Protein AF-A0A945Z0E0-F1 (afdb_monomer)

Structure (mmCIF, N/CA/C/O backbone):
data_AF-A0A945Z0E0-F1
#
_entry.id   AF-A0A945Z0E0-F1
#
loop_
_atom_site.group_PDB
_atom_site.id
_atom_site.type_symbol
_atom_site.label_atom_id
_atom_site.label_alt_id
_atom_site.label_comp_id
_atom_site.label_asym_id
_atom_site.label_entity_id
_atom_site.label_seq_id
_atom_site.pdbx_PDB_ins_code
_atom_site.Cartn_x
_atom_site.Cartn_y
_atom_site.Cartn_z
_atom_site.occupancy
_atom_site.B_iso_or_equiv
_atom_site.auth_seq_id
_atom_site.auth_comp_id
_atom_site.auth_asym_id
_atom_site.auth_atom_id
_atom_site.pdbx_PDB_model_num
ATOM 1 N N . MET A 1 1 ? 15.134 -16.487 -13.635 1.00 80.12 1 MET A N 1
ATOM 2 C CA . MET A 1 1 ? 14.168 -15.459 -13.199 1.00 80.12 1 MET A CA 1
ATOM 3 C C . MET A 1 1 ? 14.204 -15.274 -11.685 1.00 80.12 1 MET A C 1
ATOM 5 O O . MET A 1 1 ? 13.785 -16.174 -10.963 1.00 80.12 1 MET A O 1
ATOM 9 N N . PRO A 1 2 ? 14.764 -14.163 -11.186 1.00 90.31 2 PRO A N 1
ATOM 10 C CA . PRO A 1 2 ? 14.711 -13.804 -9.769 1.00 90.31 2 PRO A CA 1
ATOM 11 C C . PRO A 1 2 ? 13.297 -13.394 -9.330 1.00 90.31 2 PRO A C 1
ATOM 13 O O . PRO A 1 2 ? 12.610 -12.668 -10.049 1.00 90.31 2 PRO A O 1
ATOM 16 N N . ILE A 1 3 ? 12.899 -13.808 -8.125 1.00 92.94 3 ILE A N 1
ATOM 17 C CA . ILE A 1 3 ? 11.695 -13.331 -7.433 1.00 92.94 3 ILE A CA 1
ATOM 18 C C . ILE A 1 3 ? 12.133 -12.460 -6.257 1.00 92.94 3 ILE A C 1
ATOM 20 O O . ILE A 1 3 ? 12.997 -12.858 -5.477 1.00 92.94 3 ILE A O 1
ATOM 24 N N . ILE A 1 4 ? 11.518 -11.289 -6.113 1.00 93.06 4 ILE A N 1
ATOM 25 C CA . ILE A 1 4 ? 11.710 -10.391 -4.975 1.00 93.06 4 ILE A CA 1
ATOM 26 C C . ILE A 1 4 ? 10.407 -10.338 -4.194 1.00 93.06 4 ILE A C 1
ATOM 28 O O . ILE A 1 4 ? 9.349 -10.056 -4.757 1.00 93.06 4 ILE A O 1
ATOM 32 N N . ALA A 1 5 ? 10.495 -10.601 -2.894 1.00 94.06 5 ALA A N 1
ATOM 33 C CA . ALA A 1 5 ? 9.368 -10.522 -1.985 1.00 94.06 5 ALA A CA 1
ATOM 34 C C . ALA A 1 5 ? 9.687 -9.573 -0.827 1.00 94.06 5 ALA A C 1
ATOM 36 O O . ALA A 1 5 ? 10.750 -9.670 -0.216 1.00 94.06 5 ALA A O 1
ATOM 37 N N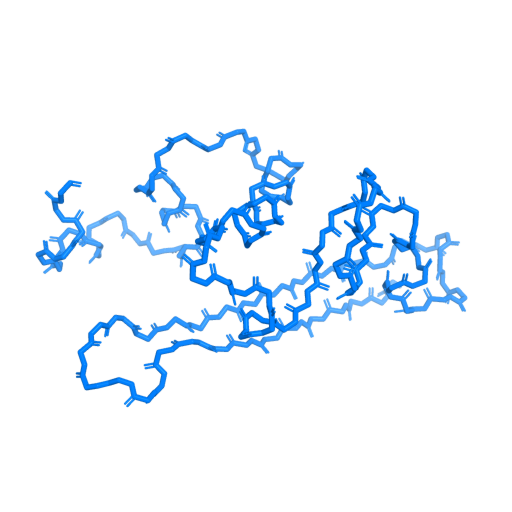 . GLY A 1 6 ? 8.761 -8.665 -0.538 1.00 92.75 6 GLY A N 1
ATOM 38 C CA . GLY A 1 6 ? 8.774 -7.811 0.646 1.00 92.75 6 GLY A CA 1
ATOM 39 C C . GLY A 1 6 ? 7.589 -8.147 1.539 1.00 92.75 6 GLY A C 1
ATOM 40 O O . GLY A 1 6 ? 6.508 -8.445 1.030 1.00 92.75 6 GLY A O 1
ATOM 41 N N . ILE A 1 7 ? 7.798 -8.111 2.851 1.00 94.75 7 ILE A N 1
ATOM 42 C CA . ILE A 1 7 ? 6.767 -8.307 3.873 1.00 94.75 7 ILE A CA 1
ATOM 43 C C . ILE A 1 7 ? 6.894 -7.145 4.849 1.00 94.75 7 ILE A C 1
ATOM 45 O O . ILE A 1 7 ? 8.014 -6.751 5.172 1.00 94.75 7 ILE A O 1
ATOM 49 N N . ASP A 1 8 ? 5.764 -6.598 5.274 1.00 94.19 8 ASP A N 1
ATOM 50 C CA . ASP A 1 8 ? 5.718 -5.519 6.258 1.00 94.19 8 ASP A CA 1
ATOM 51 C C . ASP A 1 8 ? 4.384 -5.551 7.012 1.00 94.19 8 ASP A C 1
ATOM 53 O O . ASP A 1 8 ? 3.403 -6.154 6.547 1.00 94.19 8 ASP A O 1
ATOM 57 N N . GLU A 1 9 ? 4.342 -4.884 8.160 1.00 94.06 9 GLU A N 1
ATOM 58 C CA . GLU A 1 9 ? 3.181 -4.832 9.032 1.00 94.06 9 GLU A CA 1
ATOM 59 C C . GLU A 1 9 ? 2.804 -3.417 9.488 1.00 94.06 9 GLU A C 1
ATOM 61 O O . GLU A 1 9 ? 3.611 -2.493 9.581 1.00 94.06 9 GLU A O 1
ATOM 66 N N . ALA A 1 10 ? 1.531 -3.252 9.834 1.00 91.81 10 ALA A N 1
ATOM 67 C CA . ALA A 1 10 ? 1.007 -2.049 10.459 1.00 91.81 10 ALA A CA 1
ATOM 68 C C . ALA A 1 10 ? 0.012 -2.409 11.567 1.00 91.81 10 ALA A C 1
ATOM 70 O O . ALA A 1 10 ? -0.687 -3.417 11.501 1.00 91.81 10 ALA A O 1
ATOM 71 N N . GLY A 1 11 ? -0.064 -1.562 12.596 1.00 91.38 11 GLY A N 1
ATOM 72 C CA . GLY A 1 11 ? -1.000 -1.760 13.708 1.00 91.38 11 GLY A CA 1
ATOM 73 C C . GLY A 1 11 ? -0.468 -2.613 14.865 1.00 91.38 11 GLY A C 1
ATOM 74 O O . GLY A 1 11 ? -1.258 -3.057 15.684 1.00 91.38 11 GLY A O 1
ATOM 75 N N . TYR A 1 12 ? 0.851 -2.817 14.980 1.00 90.69 12 TYR A N 1
ATOM 76 C CA . TYR A 1 12 ? 1.434 -3.587 16.094 1.00 90.69 12 TYR A CA 1
ATOM 77 C C . TYR A 1 12 ? 1.392 -2.857 17.454 1.00 90.69 12 TYR A C 1
ATOM 79 O O . TYR A 1 12 ? 1.357 -3.483 18.506 1.00 90.69 12 TYR A O 1
ATOM 87 N N . GLY A 1 13 ? 1.436 -1.521 17.445 1.00 92.62 13 GLY A N 1
ATOM 88 C CA . GLY A 1 13 ? 1.492 -0.699 18.663 1.00 92.62 13 GLY A CA 1
ATOM 89 C C . GLY A 1 13 ? 0.140 -0.331 19.298 1.00 92.62 13 GLY A C 1
ATOM 90 O O . GLY A 1 13 ? 0.044 -0.341 20.524 1.00 92.62 13 GLY A O 1
ATOM 91 N N . PRO A 1 14 ? -0.889 0.058 18.520 1.00 90.75 14 PRO A N 1
ATOM 92 C CA . PRO A 1 14 ? -2.186 0.449 19.072 1.00 90.75 14 PRO A CA 1
ATOM 93 C C . PRO A 1 14 ? -2.896 -0.682 19.831 1.00 90.75 14 PRO A C 1
ATOM 95 O O . PRO A 1 14 ? -2.850 -1.837 19.426 1.00 90.75 14 PRO A O 1
ATOM 98 N N . THR A 1 15 ? -3.628 -0.340 20.896 1.00 90.75 15 THR A N 1
ATOM 99 C CA . THR A 1 15 ? -4.483 -1.296 21.635 1.00 90.75 15 THR A CA 1
ATOM 100 C C . THR A 1 15 ? -5.750 -1.680 20.863 1.00 90.75 15 THR A C 1
ATOM 102 O O . THR A 1 15 ? -6.335 -2.729 21.114 1.00 90.75 15 THR A O 1
ATOM 105 N N . LEU A 1 16 ? -6.205 -0.811 19.957 1.00 86.81 16 LEU A N 1
ATOM 106 C CA . LEU A 1 16 ? -7.435 -0.970 19.184 1.00 86.81 16 LEU A CA 1
ATOM 107 C C . LEU A 1 16 ? -7.149 -0.792 17.693 1.00 86.81 16 LEU A C 1
ATOM 109 O O . LEU A 1 16 ? -6.319 0.033 17.310 1.00 86.81 16 LEU A O 1
ATOM 113 N N . GLY A 1 17 ? -7.907 -1.514 16.871 1.00 84.50 17 GLY A N 1
ATOM 114 C CA . GLY A 1 17 ? -7.792 -1.506 15.415 1.00 84.50 17 GLY A CA 1
ATOM 115 C C . GLY A 1 17 ? -7.213 -2.810 14.863 1.00 84.50 17 GLY A C 1
ATOM 116 O O . GLY A 1 17 ? -6.804 -3.686 15.629 1.00 84.50 17 GLY A O 1
ATOM 117 N N . PRO A 1 18 ? -7.220 -2.976 13.532 1.00 85.75 18 PRO A N 1
ATOM 118 C CA . PRO A 1 18 ? -6.688 -4.173 12.906 1.00 85.75 18 PRO A CA 1
ATOM 119 C C . PRO A 1 18 ? -5.157 -4.177 12.924 1.00 85.75 18 PRO A C 1
ATOM 121 O O . PRO A 1 18 ? -4.507 -3.155 12.697 1.00 85.75 18 PRO A O 1
ATOM 124 N N . PHE A 1 19 ? -4.594 -5.367 13.108 1.00 89.44 19 PHE A N 1
ATOM 125 C CA . PHE A 1 19 ? -3.227 -5.662 12.703 1.00 89.44 19 PHE A CA 1
ATOM 126 C C . PHE A 1 19 ? -3.238 -6.081 11.231 1.00 89.44 19 PHE A C 1
ATOM 128 O O . PHE A 1 19 ? -3.984 -6.984 10.848 1.00 89.44 19 PHE A O 1
ATOM 135 N N . VAL A 1 20 ? -2.425 -5.424 10.407 1.00 89.69 20 VAL A N 1
ATOM 136 C CA . VAL A 1 20 ? -2.318 -5.708 8.974 1.00 89.69 20 VAL A CA 1
ATOM 137 C C . VAL A 1 20 ? -0.918 -6.220 8.687 1.00 89.69 20 VAL A C 1
ATOM 139 O O . VAL A 1 20 ? 0.054 -5.509 8.913 1.00 89.69 20 VAL A O 1
ATOM 142 N N . LEU A 1 21 ? -0.833 -7.433 8.147 1.00 91.56 21 LEU A N 1
ATOM 143 C CA . LEU A 1 21 ? 0.383 -8.001 7.578 1.00 91.56 21 LEU A CA 1
ATOM 144 C C . LEU A 1 21 ? 0.209 -8.067 6.062 1.00 91.56 21 LEU A C 1
ATOM 146 O O . LEU A 1 21 ? -0.795 -8.592 5.581 1.00 91.56 21 LEU A O 1
ATOM 150 N N . SER A 1 22 ? 1.176 -7.551 5.309 1.00 91.06 22 SER A N 1
ATOM 151 C CA . SER A 1 22 ? 1.118 -7.528 3.848 1.00 91.06 22 SER A CA 1
ATOM 152 C C . SER A 1 22 ? 2.369 -8.131 3.230 1.00 91.06 22 SER A C 1
ATOM 154 O O . SER A 1 22 ? 3.441 -8.139 3.834 1.00 91.06 22 SER A O 1
ATOM 156 N N . LYS A 1 23 ? 2.230 -8.625 1.997 1.00 92.38 23 LYS A N 1
ATOM 157 C CA . LYS A 1 23 ? 3.355 -9.048 1.165 1.00 92.38 23 LYS A CA 1
ATOM 158 C C . LYS A 1 23 ? 3.221 -8.502 -0.249 1.00 92.38 23 LYS A C 1
ATOM 160 O O . LYS A 1 23 ? 2.132 -8.479 -0.817 1.00 92.38 23 LYS A O 1
ATOM 165 N N . VAL A 1 24 ? 4.353 -8.159 -0.847 1.00 91.06 24 VAL A N 1
ATOM 166 C CA . VAL A 1 24 ? 4.469 -7.826 -2.269 1.00 91.06 24 VAL A CA 1
ATOM 167 C C . VAL A 1 24 ? 5.456 -8.797 -2.889 1.00 91.06 24 VAL A C 1
ATOM 169 O O . VAL A 1 24 ? 6.550 -8.969 -2.364 1.00 91.06 24 VAL A O 1
ATOM 172 N N . VAL A 1 25 ? 5.070 -9.434 -3.993 1.00 92.19 25 VAL A N 1
ATOM 173 C CA . VAL A 1 25 ? 5.914 -10.385 -4.724 1.00 92.19 25 VAL A CA 1
ATOM 174 C C . VAL A 1 25 ? 6.027 -9.919 -6.167 1.00 92.19 25 VAL A C 1
ATOM 176 O O . VAL A 1 25 ? 5.016 -9.672 -6.821 1.00 92.19 25 VAL A O 1
ATOM 179 N N . MET A 1 26 ? 7.257 -9.783 -6.649 1.00 90.69 26 MET A N 1
ATOM 180 C CA . MET A 1 26 ? 7.571 -9.322 -7.994 1.00 90.69 26 MET A CA 1
ATOM 181 C C . MET A 1 26 ? 8.552 -10.278 -8.654 1.00 90.69 26 MET A C 1
ATOM 183 O O . MET A 1 26 ? 9.565 -10.659 -8.070 1.00 90.69 26 MET A O 1
ATOM 187 N N . GLU A 1 27 ? 8.258 -10.630 -9.895 1.00 92.69 27 GLU A N 1
ATOM 188 C CA . GLU A 1 27 ? 9.180 -11.344 -10.765 1.00 92.69 27 GLU A CA 1
ATOM 189 C C . GLU A 1 27 ? 9.996 -10.338 -11.573 1.00 92.69 27 GLU A C 1
ATOM 191 O O . GLU A 1 27 ? 9.445 -9.372 -12.103 1.00 92.69 27 GLU A O 1
ATOM 196 N N . ILE A 1 28 ? 11.309 -10.558 -11.665 1.00 92.81 28 ILE A N 1
ATOM 197 C CA . ILE A 1 28 ? 12.191 -9.760 -12.517 1.00 92.81 28 ILE A CA 1
ATOM 198 C C . ILE A 1 28 ? 12.291 -10.443 -13.886 1.00 92.81 28 ILE A C 1
ATOM 200 O O . ILE A 1 28 ? 12.856 -11.540 -13.969 1.00 92.81 28 ILE A O 1
ATOM 204 N N . PRO A 1 29 ? 11.777 -9.813 -14.965 1.00 91.75 29 PRO A N 1
ATOM 205 C CA . PRO A 1 29 ? 11.867 -10.367 -16.311 1.00 91.75 29 PRO A CA 1
ATOM 206 C C . PRO A 1 29 ? 13.315 -10.638 -16.719 1.00 91.75 29 PRO A C 1
ATOM 208 O O . PRO A 1 29 ? 14.197 -9.827 -16.434 1.00 91.75 29 PRO A O 1
ATOM 211 N N . ASP A 1 30 ? 13.556 -11.703 -17.488 1.00 91.50 30 ASP A N 1
ATOM 212 C CA . ASP A 1 30 ? 14.915 -12.108 -17.883 1.00 91.50 30 ASP A CA 1
ATOM 213 C C . ASP A 1 30 ? 15.695 -11.019 -18.637 1.00 91.50 30 ASP A C 1
ATOM 215 O O . ASP A 1 30 ? 16.918 -10.953 -18.540 1.00 91.50 30 ASP A O 1
ATOM 219 N N . LYS A 1 31 ? 15.020 -10.088 -19.329 1.00 92.50 31 LYS A N 1
ATOM 220 C CA . LYS A 1 31 ? 15.680 -8.918 -19.947 1.00 92.50 31 LYS A CA 1
ATOM 221 C C . LYS A 1 31 ? 16.430 -8.023 -18.944 1.00 92.50 31 LYS A C 1
ATOM 223 O O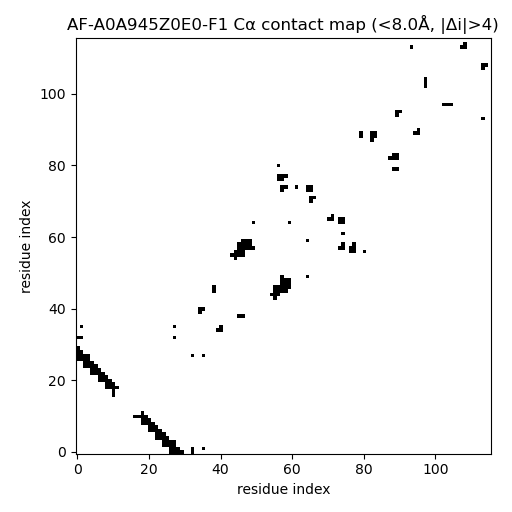 . LYS A 1 31 ? 17.323 -7.285 -19.347 1.00 92.50 31 LYS A O 1
ATOM 228 N N . TYR A 1 32 ? 16.097 -8.109 -17.658 1.00 91.56 32 TYR A N 1
ATOM 229 C CA . TYR A 1 32 ? 16.724 -7.374 -16.560 1.00 91.56 32 TYR A CA 1
ATOM 230 C C . TYR A 1 32 ? 17.585 -8.274 -15.659 1.00 91.56 32 TYR A C 1
ATOM 23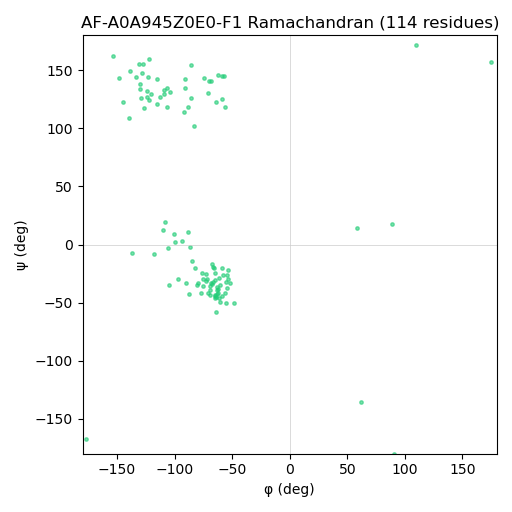2 O O . TYR A 1 32 ? 17.910 -7.886 -14.546 1.00 91.56 32 TYR A O 1
ATOM 240 N N . HIS A 1 33 ? 18.002 -9.461 -16.117 1.00 85.06 33 HIS A N 1
ATOM 241 C CA . HIS A 1 33 ? 18.809 -10.406 -15.323 1.00 85.06 33 HIS A CA 1
ATOM 242 C C . HIS A 1 33 ? 20.100 -9.816 -14.718 1.00 85.06 33 HIS A C 1
ATOM 244 O O . HIS A 1 33 ? 20.635 -10.375 -13.766 1.00 85.06 33 HIS A O 1
ATOM 250 N N . HIS A 1 34 ? 20.611 -8.717 -15.278 1.00 88.06 34 HIS A N 1
ATOM 251 C CA . HIS A 1 34 ? 21.817 -8.023 -14.828 1.00 88.06 34 HIS A CA 1
ATOM 252 C C . HIS A 1 34 ? 21.571 -7.022 -13.685 1.00 88.06 34 HIS A C 1
ATOM 254 O O . HIS A 1 34 ? 22.537 -6.570 -13.075 1.00 88.06 34 HIS A O 1
ATOM 260 N N . ASP A 1 35 ? 20.317 -6.660 -13.397 1.00 89.62 35 ASP A N 1
ATOM 261 C CA . ASP A 1 35 ? 19.959 -5.720 -12.334 1.00 89.62 35 ASP A CA 1
ATOM 262 C C . ASP A 1 35 ? 18.701 -6.198 -11.599 1.00 89.62 35 ASP A C 1
ATOM 264 O O . ASP A 1 35 ? 17.587 -6.162 -12.118 1.00 89.62 35 ASP A O 1
ATOM 268 N N . THR A 1 36 ? 18.880 -6.651 -10.361 1.00 86.50 36 THR A N 1
ATOM 269 C CA . THR A 1 36 ? 17.780 -7.074 -9.487 1.00 86.50 36 THR A CA 1
ATOM 270 C C . THR A 1 36 ? 17.285 -5.944 -8.583 1.00 86.50 36 THR A C 1
ATOM 272 O O . THR A 1 36 ? 16.424 -6.167 -7.735 1.00 86.50 36 THR A O 1
ATOM 275 N N . ASN A 1 37 ? 17.821 -4.726 -8.704 1.00 91.00 37 ASN A N 1
ATOM 276 C CA . ASN A 1 37 ? 17.384 -3.596 -7.899 1.00 91.00 37 ASN A CA 1
ATOM 277 C C . ASN A 1 37 ? 16.136 -2.942 -8.510 1.00 91.00 37 ASN A C 1
ATOM 279 O O . ASN A 1 37 ? 16.211 -2.129 -9.433 1.00 91.00 37 ASN A O 1
ATOM 283 N N . ILE A 1 38 ? 14.974 -3.241 -7.927 1.00 90.12 38 ILE A N 1
ATOM 284 C CA . ILE A 1 38 ? 13.673 -2.705 -8.356 1.00 90.12 38 ILE A CA 1
ATOM 285 C C . ILE A 1 38 ? 13.617 -1.176 -8.401 1.00 90.12 38 ILE A C 1
ATOM 287 O O . ILE A 1 38 ? 12.953 -0.620 -9.272 1.00 90.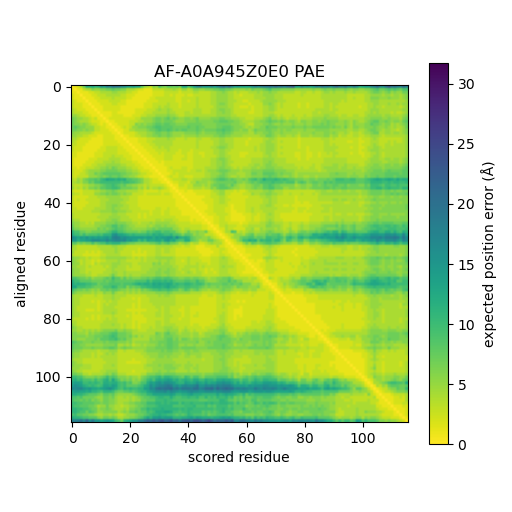12 38 ILE A O 1
ATOM 291 N N . TRP A 1 39 ? 14.336 -0.481 -7.518 1.00 91.31 39 TRP A N 1
ATOM 292 C CA . TRP A 1 39 ? 14.357 0.981 -7.506 1.00 91.31 39 TRP A CA 1
ATOM 293 C C . TRP A 1 39 ? 15.039 1.542 -8.742 1.00 91.31 39 TRP A C 1
ATOM 295 O O . TRP A 1 39 ? 14.648 2.593 -9.245 1.00 91.31 39 TRP A O 1
ATOM 305 N N . HIS A 1 40 ? 16.052 0.836 -9.236 1.00 92.31 40 HIS A N 1
ATOM 306 C CA . HIS A 1 40 ? 16.779 1.240 -10.421 1.00 92.31 40 HIS A CA 1
ATOM 307 C C . HIS A 1 40 ? 15.978 0.928 -11.688 1.00 92.31 40 HIS A C 1
ATOM 309 O O . HIS A 1 40 ? 15.855 1.792 -12.557 1.00 92.31 40 HIS A O 1
ATOM 315 N N . LEU A 1 41 ? 15.340 -0.247 -11.737 1.00 92.25 41 LEU A N 1
ATOM 316 C CA . LEU A 1 41 ? 14.452 -0.651 -12.831 1.00 92.25 41 LEU A CA 1
ATOM 317 C C . LEU A 1 41 ? 13.215 0.248 -12.965 1.00 92.25 41 LEU A C 1
ATOM 319 O O . LEU A 1 41 ? 12.773 0.523 -14.077 1.00 92.25 41 LEU A O 1
ATOM 323 N N . LEU A 1 42 ? 12.660 0.718 -11.844 1.00 91.69 42 LEU A N 1
ATOM 324 C CA . LEU A 1 42 ? 11.443 1.533 -11.811 1.00 91.69 42 LEU A CA 1
ATOM 325 C C . LEU A 1 42 ? 11.716 3.035 -11.649 1.00 91.6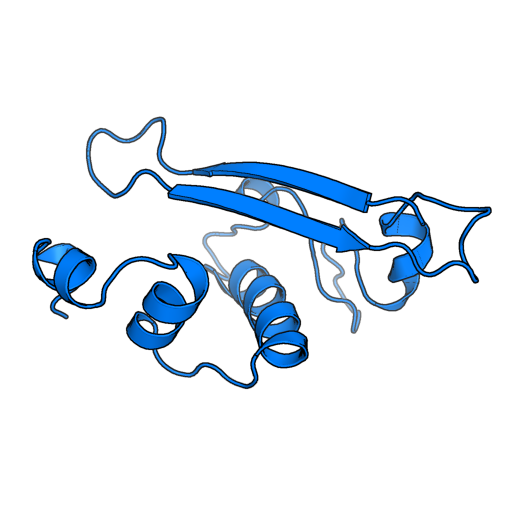9 42 LEU A C 1
ATOM 327 O O . LEU A 1 42 ? 10.771 3.797 -11.461 1.00 91.69 42 LEU A O 1
ATOM 331 N N . LYS A 1 43 ? 12.972 3.493 -11.731 1.00 92.94 43 LYS A N 1
ATOM 332 C CA . LYS A 1 43 ? 13.372 4.876 -11.392 1.00 92.94 43 LYS A CA 1
ATOM 333 C C . LYS A 1 43 ? 12.585 5.978 -12.116 1.00 92.94 43 LYS A C 1
ATOM 335 O O . LYS A 1 43 ? 12.411 7.068 -11.563 1.00 92.94 43 LYS A O 1
ATOM 340 N N . ASP A 1 44 ? 12.115 5.692 -13.331 1.00 93.00 44 ASP A N 1
ATOM 341 C CA . ASP A 1 44 ? 11.354 6.624 -14.169 1.00 93.00 44 ASP A CA 1
ATOM 342 C C . ASP A 1 44 ? 9.864 6.673 -13.790 1.00 93.00 44 ASP A C 1
ATOM 344 O O . ASP A 1 44 ? 9.191 7.659 -14.080 1.00 93.00 44 ASP A O 1
ATOM 348 N N . ALA A 1 45 ? 9.357 5.645 -13.101 1.00 92.94 45 ALA A N 1
ATOM 349 C CA . ALA A 1 45 ? 7.962 5.519 -12.681 1.00 92.94 45 ALA A CA 1
ATOM 350 C C . ALA A 1 45 ? 7.755 5.789 -11.182 1.00 92.94 45 ALA A C 1
ATOM 352 O O . ALA A 1 45 ? 6.730 6.355 -10.801 1.00 92.94 45 ALA A O 1
ATOM 353 N N . VAL A 1 46 ? 8.716 5.415 -10.330 1.00 94.25 46 VAL A N 1
ATOM 354 C CA . VAL A 1 46 ? 8.596 5.511 -8.867 1.00 94.25 46 VAL A CA 1
ATOM 355 C C . VAL A 1 46 ? 9.691 6.370 -8.244 1.00 94.25 46 VAL A C 1
ATOM 357 O O . VAL A 1 46 ? 10.754 6.607 -8.824 1.00 94.25 46 VAL A O 1
ATOM 360 N N . SER A 1 47 ? 9.442 6.854 -7.030 1.00 93.75 47 SER A N 1
ATOM 361 C CA . SER A 1 47 ? 10.445 7.546 -6.227 1.00 93.75 47 SER A CA 1
ATOM 362 C C . SER A 1 47 ? 10.243 7.320 -4.738 1.00 93.75 47 SER A C 1
ATOM 364 O O . SER A 1 47 ? 9.120 7.334 -4.252 1.00 93.75 47 SER A O 1
ATOM 366 N N . GLU A 1 48 ? 11.345 7.211 -4.003 1.00 89.69 48 GLU A N 1
ATOM 367 C CA . GLU A 1 48 ? 11.326 7.138 -2.539 1.00 89.69 48 GLU A CA 1
ATOM 368 C C . GLU A 1 48 ? 11.080 8.504 -1.876 1.00 89.69 48 GLU A C 1
ATOM 370 O O . GLU A 1 48 ? 10.614 8.601 -0.742 1.00 89.69 48 GLU A O 1
ATOM 375 N N . LYS A 1 49 ? 11.404 9.594 -2.581 1.00 88.25 49 LYS A N 1
ATOM 376 C CA . LYS A 1 49 ? 11.361 10.950 -2.029 1.00 88.25 49 LYS A CA 1
ATOM 377 C C . LYS A 1 49 ? 10.176 11.716 -2.584 1.00 88.25 49 LYS A C 1
ATOM 379 O O . LYS A 1 49 ? 9.965 11.758 -3.795 1.00 88.25 49 LYS A O 1
ATOM 384 N N . ILE A 1 50 ? 9.470 12.409 -1.695 1.00 86.31 50 ILE A N 1
ATOM 385 C CA . ILE A 1 50 ? 8.400 13.333 -2.070 1.00 86.31 50 ILE A CA 1
ATOM 386 C C . ILE A 1 50 ? 8.970 14.409 -2.994 1.00 86.31 50 ILE A C 1
ATOM 388 O O . ILE A 1 50 ? 9.937 15.100 -2.663 1.00 86.31 50 ILE A O 1
ATOM 392 N N . GLN A 1 51 ? 8.351 14.560 -4.159 1.00 84.88 51 GLN A N 1
ATOM 393 C CA . GLN A 1 51 ? 8.754 15.530 -5.167 1.00 84.88 51 GLN A CA 1
ATOM 394 C C . GLN A 1 51 ? 7.787 16.711 -5.159 1.00 84.88 51 GLN A C 1
ATOM 396 O O . GLN A 1 51 ? 6.577 16.532 -5.223 1.00 84.88 51 GLN A O 1
ATOM 401 N N . LYS A 1 52 ? 8.318 17.941 -5.122 1.00 76.06 52 LYS A N 1
ATOM 402 C CA . LYS A 1 52 ? 7.491 19.161 -5.225 1.00 76.06 52 LYS A CA 1
ATOM 403 C C . LYS A 1 52 ? 6.802 19.286 -6.588 1.00 76.06 52 LYS A C 1
ATOM 405 O O . LYS A 1 52 ? 5.746 19.900 -6.689 1.00 76.06 52 LYS A O 1
ATOM 410 N N . ARG A 1 53 ? 7.444 18.759 -7.632 1.00 75.81 53 ARG A N 1
ATOM 411 C CA . ARG A 1 53 ? 6.951 18.672 -9.009 1.00 75.81 53 ARG A CA 1
ATOM 412 C C . ARG A 1 53 ? 7.477 17.364 -9.591 1.00 75.81 53 ARG A C 1
ATOM 414 O O . ARG A 1 53 ? 8.685 17.146 -9.570 1.00 75.81 53 ARG A O 1
ATOM 421 N N . GLY A 1 54 ? 6.583 16.503 -10.055 1.00 80.25 54 GLY A N 1
ATOM 422 C CA . GLY A 1 54 ? 6.922 15.203 -10.624 1.00 80.25 54 GLY A CA 1
ATOM 423 C C . GLY A 1 54 ? 5.664 14.403 -10.947 1.00 80.25 54 GLY A C 1
ATOM 424 O O . GLY A 1 54 ? 4.605 14.663 -10.387 1.00 80.25 54 GLY A O 1
ATOM 425 N N . ASN A 1 55 ? 5.798 13.451 -11.863 1.00 86.56 55 ASN A N 1
ATOM 426 C CA . ASN A 1 55 ? 4.751 12.524 -12.307 1.00 86.56 55 ASN A CA 1
ATOM 427 C C . ASN A 1 55 ? 5.012 11.081 -11.837 1.00 86.56 55 ASN A C 1
ATOM 429 O O . ASN A 1 55 ? 4.389 10.151 -12.340 1.00 86.56 55 ASN A O 1
ATOM 433 N N . ARG A 1 56 ? 5.961 10.894 -10.914 1.00 93.69 56 ARG A N 1
ATOM 434 C CA . ARG A 1 56 ? 6.338 9.583 -10.383 1.00 93.69 56 ARG A CA 1
ATOM 435 C C . ARG A 1 56 ? 5.531 9.249 -9.142 1.00 93.69 56 ARG A C 1
ATOM 437 O O . ARG A 1 56 ? 5.315 10.115 -8.295 1.00 93.69 56 ARG A O 1
ATOM 444 N N . ILE A 1 57 ? 5.173 7.980 -9.017 1.00 93.38 57 ILE A N 1
ATOM 445 C CA . ILE A 1 57 ? 4.478 7.431 -7.856 1.00 93.38 57 ILE A CA 1
ATOM 446 C C . ILE A 1 57 ? 5.452 7.393 -6.676 1.00 93.38 57 ILE A C 1
ATOM 448 O O . ILE A 1 57 ? 6.582 6.917 -6.805 1.00 93.38 57 ILE A O 1
ATOM 452 N N . ILE A 1 58 ? 5.034 7.906 -5.521 1.00 94.06 58 ILE A N 1
ATOM 453 C CA . ILE A 1 58 ? 5.889 7.925 -4.334 1.00 94.06 58 ILE A CA 1
ATOM 454 C C . ILE A 1 58 ? 5.711 6.619 -3.556 1.00 94.06 58 ILE A C 1
ATOM 456 O O . ILE A 1 58 ? 4.619 6.331 -3.083 1.00 94.06 58 ILE A O 1
ATOM 460 N N . VAL A 1 59 ? 6.783 5.840 -3.409 1.00 93.56 59 VAL A N 1
ATOM 461 C CA . VAL A 1 59 ? 6.793 4.566 -2.672 1.00 93.56 59 VAL A CA 1
ATOM 462 C C . VAL A 1 59 ? 7.910 4.622 -1.643 1.00 93.56 59 VAL A C 1
ATOM 464 O O . VAL A 1 59 ? 9.073 4.745 -2.007 1.00 93.56 59 VAL A O 1
ATOM 467 N N . GLY A 1 60 ? 7.574 4.544 -0.361 1.00 91.06 60 GLY A N 1
ATOM 468 C CA . GLY A 1 60 ? 8.542 4.679 0.723 1.00 91.06 60 GLY A CA 1
ATOM 469 C C . GLY A 1 60 ? 7.904 4.469 2.090 1.00 91.06 60 GLY A C 1
ATOM 470 O O . GLY A 1 60 ? 6.769 4.009 2.192 1.00 91.06 60 GLY A O 1
ATOM 471 N N . ASP A 1 61 ? 8.643 4.826 3.138 1.00 90.31 61 ASP A N 1
ATOM 472 C CA . ASP A 1 61 ? 8.216 4.682 4.533 1.00 90.31 61 ASP A CA 1
ATOM 473 C C . ASP A 1 61 ? 6.882 5.402 4.796 1.00 90.31 61 ASP A C 1
ATOM 475 O O . ASP A 1 61 ? 6.778 6.629 4.680 1.00 90.31 61 ASP A O 1
ATOM 479 N N . SER A 1 62 ? 5.860 4.636 5.182 1.00 88.06 62 SER A N 1
ATOM 480 C CA . SER A 1 62 ? 4.498 5.136 5.375 1.00 88.06 62 SER A CA 1
ATOM 481 C C . SER A 1 62 ? 4.396 6.212 6.460 1.00 88.06 62 SER A C 1
ATOM 483 O O . SER A 1 62 ? 3.566 7.111 6.339 1.00 88.06 62 SER A O 1
ATOM 485 N N . LYS A 1 63 ? 5.276 6.203 7.470 1.00 87.12 63 LYS A N 1
ATOM 486 C CA . LYS A 1 6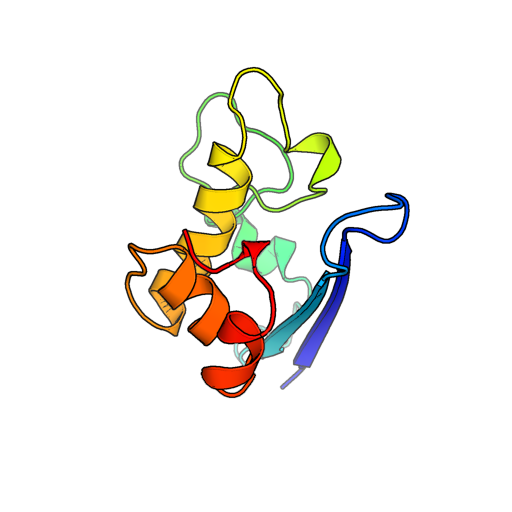3 ? 5.323 7.219 8.536 1.00 87.12 63 LYS A CA 1
ATOM 487 C C . LYS A 1 63 ? 5.924 8.530 8.041 1.00 87.12 63 LYS A C 1
ATOM 489 O O . LYS A 1 63 ? 5.568 9.589 8.548 1.00 87.12 63 LYS A O 1
ATOM 494 N N . LYS A 1 64 ? 6.829 8.472 7.058 1.00 88.56 64 LYS A N 1
ATOM 495 C CA . LYS A 1 64 ? 7.389 9.666 6.399 1.00 88.56 64 LYS A CA 1
ATOM 496 C C . LYS A 1 64 ? 6.448 10.231 5.338 1.00 88.56 64 LYS A C 1
ATOM 498 O O . LYS A 1 64 ? 6.428 11.443 5.123 1.00 88.56 64 LYS A O 1
ATOM 503 N N . LEU A 1 65 ? 5.715 9.357 4.649 1.00 88.94 65 LEU A N 1
ATOM 504 C CA . LEU A 1 65 ? 4.773 9.746 3.603 1.00 88.94 65 LEU A CA 1
ATOM 505 C C . LEU A 1 65 ? 3.443 10.241 4.169 1.00 88.94 65 LEU A C 1
ATOM 507 O O . LEU A 1 65 ? 2.851 11.151 3.593 1.00 88.94 65 LEU A O 1
ATOM 511 N N . TYR A 1 66 ? 2.987 9.701 5.299 1.00 88.12 66 TYR A N 1
ATOM 512 C CA . TYR A 1 66 ? 1.812 10.221 5.982 1.00 88.12 66 TYR A CA 1
ATOM 513 C C . TYR A 1 66 ? 2.064 11.649 6.471 1.00 88.12 66 TYR A C 1
ATOM 515 O O . TYR A 1 66 ? 2.981 11.919 7.248 1.00 88.12 66 TYR A O 1
ATOM 523 N N . GLN A 1 67 ? 1.218 12.579 6.035 1.00 83.12 67 GLN A N 1
ATOM 524 C CA . GLN A 1 67 ? 1.260 13.966 6.478 1.00 83.12 67 GLN A CA 1
ATOM 525 C C . GLN A 1 67 ? -0.134 14.379 6.914 1.00 83.12 67 GLN A C 1
ATOM 527 O O . GLN A 1 67 ? -1.067 14.327 6.122 1.00 83.12 67 GLN A O 1
ATOM 532 N N . GLN A 1 68 ? -0.271 14.891 8.137 1.00 84.50 68 GLN A N 1
ATOM 533 C CA . GLN A 1 68 ? -1.567 15.325 8.679 1.00 84.50 68 GLN A CA 1
ATOM 534 C C . GLN A 1 68 ? -2.326 16.285 7.745 1.00 84.50 68 GLN A C 1
ATOM 536 O O . GLN A 1 68 ? -3.549 16.249 7.684 1.00 84.50 68 GLN A O 1
ATOM 541 N N . LYS A 1 69 ? -1.603 17.125 6.990 1.00 82.69 69 LYS A N 1
ATOM 542 C CA . LYS A 1 69 ? -2.191 18.114 6.077 1.00 82.69 69 LYS A CA 1
ATOM 543 C C . LYS A 1 69 ? -2.743 17.518 4.776 1.00 82.69 69 LYS A C 1
ATOM 545 O O . LYS A 1 69 ? -3.722 18.039 4.255 1.00 82.69 69 LYS A O 1
ATOM 550 N N . THR A 1 70 ? -2.101 16.492 4.215 1.00 78.56 70 THR A N 1
ATOM 551 C CA . THR A 1 70 ? -2.519 15.854 2.948 1.00 78.56 70 THR A CA 1
ATOM 552 C C . THR A 1 70 ? -3.169 14.486 3.157 1.00 78.56 70 THR A C 1
ATOM 554 O O . THR A 1 70 ? -3.653 13.883 2.200 1.00 78.56 70 THR A O 1
ATOM 557 N N . GLY A 1 71 ? -3.219 14.017 4.405 1.00 88.50 71 GLY A N 1
ATOM 558 C CA . GLY A 1 71 ? -3.838 12.768 4.811 1.00 88.50 71 GLY A CA 1
ATOM 559 C C . GLY A 1 71 ? -3.173 11.555 4.169 1.00 88.50 71 GLY A C 1
ATOM 560 O O . GLY A 1 71 ? -1.947 11.441 4.112 1.00 88.50 71 GLY A O 1
ATOM 561 N N . LEU A 1 72 ? -4.015 10.645 3.683 1.00 90.38 72 LEU A N 1
ATOM 562 C CA . LEU A 1 72 ? -3.612 9.375 3.082 1.00 90.38 72 LEU A CA 1
ATOM 563 C C . LEU A 1 72 ? -3.308 9.479 1.587 1.00 90.38 72 LEU A C 1
ATOM 565 O O . LEU A 1 72 ? -2.861 8.499 1.005 1.00 90.38 72 LEU A O 1
ATOM 569 N N . LYS A 1 73 ? -3.479 10.655 0.971 1.00 90.06 73 LYS A N 1
ATOM 570 C CA . LYS A 1 73 ? -3.454 10.816 -0.488 1.00 90.06 73 LYS A CA 1
ATOM 571 C C . LYS A 1 73 ? -2.256 10.141 -1.166 1.00 90.06 73 LYS A C 1
ATOM 573 O O . LYS A 1 73 ? -2.444 9.390 -2.111 1.00 90.06 73 LYS A O 1
ATOM 578 N N . MET A 1 74 ? -1.032 10.384 -0.691 1.00 90.44 74 MET A N 1
ATOM 579 C CA . MET A 1 74 ? 0.167 9.791 -1.311 1.00 90.44 74 MET A CA 1
ATOM 580 C C . MET A 1 74 ? 0.240 8.270 -1.120 1.00 90.44 74 MET A C 1
ATOM 582 O O . MET A 1 74 ? 0.744 7.567 -1.991 1.00 90.44 74 MET A O 1
ATOM 586 N N . LEU A 1 75 ? -0.260 7.763 0.011 1.00 91.75 75 LEU A N 1
ATOM 587 C CA . LEU A 1 75 ? -0.322 6.327 0.285 1.00 91.75 75 LEU A CA 1
ATOM 588 C C . LEU A 1 75 ? -1.356 5.658 -0.632 1.00 91.75 75 LEU A C 1
ATOM 590 O O . LEU A 1 75 ? -1.074 4.619 -1.225 1.00 91.75 75 LEU A O 1
ATOM 594 N N . GLU A 1 76 ? -2.522 6.285 -0.794 1.00 91.44 76 GLU A N 1
ATOM 595 C CA . GLU A 1 76 ? -3.588 5.821 -1.683 1.00 91.44 76 GLU A CA 1
ATOM 596 C C . GLU A 1 76 ? -3.158 5.864 -3.148 1.00 91.44 76 GLU A C 1
ATOM 598 O O . GLU A 1 76 ? -3.331 4.876 -3.852 1.00 91.44 76 GLU A O 1
ATOM 603 N N . GLU A 1 77 ? -2.540 6.957 -3.607 1.00 91.50 77 GLU A N 1
ATOM 604 C CA . GLU A 1 77 ? -2.023 7.074 -4.976 1.00 91.50 77 GLU A CA 1
ATOM 605 C C . GLU A 1 77 ? -1.045 5.942 -5.302 1.00 91.50 77 GLU A C 1
ATOM 607 O O . GLU A 1 77 ? -1.127 5.357 -6.383 1.00 91.50 77 GLU A O 1
ATOM 612 N N . ALA A 1 78 ? -0.159 5.586 -4.367 1.00 92.50 78 ALA A N 1
ATOM 613 C CA . ALA A 1 78 ? 0.754 4.466 -4.549 1.00 92.50 78 ALA A CA 1
ATOM 614 C C . ALA A 1 78 ? 0.005 3.133 -4.663 1.00 92.50 78 ALA A C 1
ATOM 616 O O . ALA A 1 78 ? 0.116 2.452 -5.683 1.00 92.50 78 ALA A O 1
ATOM 617 N N . VAL A 1 79 ? -0.790 2.778 -3.650 1.00 91.69 79 VAL A N 1
ATOM 618 C CA . VAL A 1 79 ? -1.504 1.492 -3.589 1.00 91.69 79 VAL A CA 1
ATOM 619 C C . VAL A 1 79 ? -2.464 1.329 -4.770 1.00 91.69 79 VAL A C 1
ATOM 621 O O . VAL A 1 79 ? -2.417 0.315 -5.469 1.00 91.69 79 VAL A O 1
ATOM 624 N N . LEU A 1 80 ? -3.293 2.338 -5.044 1.00 92.56 80 LEU A N 1
ATOM 625 C CA . LEU A 1 80 ? -4.297 2.287 -6.104 1.00 92.56 80 LEU A CA 1
ATOM 626 C C . LEU A 1 80 ? -3.666 2.233 -7.497 1.00 92.56 80 LEU A C 1
ATOM 628 O O . LEU A 1 80 ? -4.221 1.570 -8.367 1.00 92.56 80 LEU A O 1
ATOM 632 N N . SER A 1 81 ? -2.498 2.847 -7.719 1.00 92.81 81 SER A N 1
ATOM 633 C CA . SER A 1 81 ? -1.804 2.751 -9.013 1.00 92.81 81 SER A CA 1
ATOM 634 C C . SER A 1 81 ? -1.349 1.321 -9.320 1.00 92.81 81 SER A C 1
ATOM 636 O O . SER A 1 81 ? -1.561 0.826 -10.429 1.00 92.81 81 SER A O 1
ATOM 638 N N . PHE A 1 82 ? -0.766 0.622 -8.338 1.00 91.44 82 PHE A N 1
ATOM 639 C CA . PHE A 1 82 ? -0.350 -0.775 -8.514 1.00 91.44 82 PHE A CA 1
ATOM 640 C C . PHE A 1 82 ? -1.546 -1.721 -8.647 1.00 91.44 82 PHE A C 1
ATOM 642 O O . PHE A 1 82 ? -1.526 -2.645 -9.466 1.00 91.44 82 PHE A O 1
ATOM 649 N N . ILE A 1 83 ? -2.607 -1.480 -7.876 1.00 91.88 83 ILE A N 1
ATOM 650 C CA . ILE A 1 83 ? -3.846 -2.257 -7.969 1.00 91.88 83 ILE A CA 1
ATOM 651 C C . ILE A 1 83 ? -4.502 -2.065 -9.328 1.00 91.88 83 ILE A C 1
ATOM 653 O O . ILE A 1 83 ? -4.851 -3.055 -9.965 1.00 91.88 83 ILE A O 1
ATOM 657 N N . TRP A 1 84 ? -4.596 -0.828 -9.817 1.00 92.31 84 TRP A N 1
ATOM 658 C CA . TRP A 1 84 ? -5.162 -0.559 -11.132 1.00 92.31 84 TRP A CA 1
ATOM 659 C C . TRP A 1 84 ? -4.439 -1.369 -12.201 1.00 92.31 84 TRP A C 1
ATOM 661 O O . TRP A 1 84 ? -5.077 -2.088 -12.970 1.00 92.31 84 TRP A O 1
ATOM 671 N N . TYR A 1 85 ? -3.108 -1.314 -12.211 1.00 88.62 85 TYR A N 1
ATOM 672 C CA . TYR A 1 85 ? -2.306 -2.035 -13.193 1.00 88.62 85 TYR A CA 1
ATOM 673 C C . TYR A 1 85 ? -2.498 -3.561 -13.137 1.00 88.62 85 TYR A C 1
ATOM 675 O O . TYR A 1 85 ? -2.460 -4.223 -14.171 1.00 88.62 85 TYR A O 1
ATOM 683 N N . THR A 1 86 ? -2.712 -4.132 -11.949 1.00 85.69 86 THR A N 1
ATOM 684 C CA . THR A 1 86 ? -2.751 -5.593 -11.756 1.00 85.69 86 THR A CA 1
ATOM 685 C C . THR A 1 86 ? -4.154 -6.200 -11.753 1.00 85.69 86 THR A C 1
ATOM 687 O O . THR A 1 86 ? -4.310 -7.371 -12.098 1.00 85.69 86 THR A O 1
ATOM 690 N N . LYS A 1 87 ? -5.169 -5.445 -11.326 1.00 86.75 87 LYS A N 1
ATOM 691 C CA . LYS A 1 87 ? -6.523 -5.934 -11.013 1.00 86.75 87 LYS A CA 1
ATOM 692 C C . LYS A 1 87 ? -7.640 -5.024 -11.536 1.00 86.75 87 LYS A C 1
ATOM 694 O O . LYS A 1 87 ? -8.798 -5.426 -11.496 1.00 86.75 87 LYS A O 1
ATOM 699 N N . GLY A 1 88 ? -7.305 -3.846 -12.063 1.00 88.31 88 GLY A N 1
ATOM 700 C CA . GLY A 1 88 ? -8.273 -2.849 -12.517 1.00 88.31 88 GLY A CA 1
ATOM 701 C C . GLY A 1 88 ? -8.682 -1.853 -11.424 1.00 88.31 88 G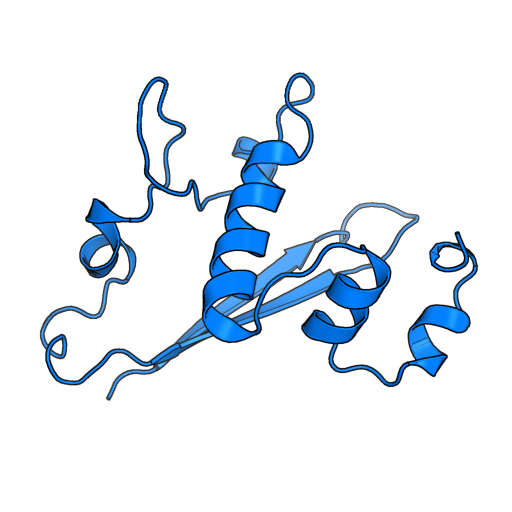LY A C 1
ATOM 702 O O . GLY A 1 88 ? -8.162 -1.893 -10.306 1.00 88.31 88 GLY A O 1
ATOM 703 N N . PRO A 1 89 ? -9.570 -0.901 -11.753 1.00 89.38 89 PRO A N 1
ATOM 704 C CA . PRO A 1 89 ? -9.934 0.181 -10.847 1.00 89.38 89 PRO A CA 1
ATOM 705 C C . PRO A 1 89 ? -10.727 -0.330 -9.638 1.00 89.38 89 PRO A C 1
ATOM 707 O O . PRO A 1 89 ? -11.625 -1.158 -9.773 1.00 89.38 89 PRO A O 1
ATOM 710 N N . VAL A 1 90 ? -10.435 0.235 -8.465 1.00 90.69 90 VAL A N 1
ATOM 711 C CA . VAL A 1 90 ? -11.158 -0.013 -7.212 1.00 90.69 90 VAL A CA 1
ATOM 712 C C . VAL A 1 90 ? -11.675 1.320 -6.686 1.00 90.69 90 VAL A C 1
ATOM 714 O O . VAL A 1 90 ? -10.903 2.263 -6.525 1.00 90.69 90 VAL A O 1
ATOM 717 N N . THR A 1 91 ? -12.984 1.416 -6.449 1.00 87.25 91 THR A N 1
ATOM 718 C CA . THR A 1 91 ? -13.651 2.676 -6.066 1.00 87.25 91 THR A CA 1
ATOM 719 C C . THR A 1 91 ? -14.299 2.632 -4.687 1.00 87.25 91 THR A C 1
ATOM 721 O O . THR A 1 91 ? -14.728 3.671 -4.188 1.00 87.25 91 THR A O 1
ATOM 724 N N . LYS A 1 92 ? -14.354 1.456 -4.052 1.00 88.50 92 LYS A N 1
ATOM 725 C CA . LYS A 1 92 ? -14.875 1.273 -2.695 1.00 88.50 92 LYS A CA 1
ATOM 726 C C . LYS A 1 92 ? -13.826 0.633 -1.801 1.00 88.50 92 LYS A C 1
ATOM 728 O O . LYS A 1 92 ? -13.081 -0.252 -2.220 1.00 88.50 92 LYS A O 1
ATOM 733 N N . PHE A 1 93 ? -13.813 1.052 -0.542 1.00 86.75 93 PHE A N 1
ATOM 734 C CA . PHE A 1 93 ? -12.914 0.500 0.467 1.00 86.75 93 PHE A CA 1
ATOM 735 C C . PHE A 1 93 ? -13.160 -0.997 0.716 1.00 86.75 93 PHE A C 1
ATOM 737 O O . PHE A 1 93 ? -12.213 -1.765 0.843 1.00 86.75 93 PHE A O 1
ATOM 744 N N . THR A 1 94 ? -14.417 -1.439 0.713 1.00 85.81 94 THR A N 1
ATOM 745 C CA . THR A 1 94 ? -14.771 -2.858 0.865 1.00 85.81 94 THR A CA 1
ATOM 746 C C . THR A 1 94 ? -14.226 -3.716 -0.275 1.00 85.81 94 THR A C 1
ATOM 748 O O . THR A 1 94 ? -13.660 -4.777 -0.022 1.00 85.81 94 THR A O 1
ATOM 751 N N . ASP A 1 95 ? -14.311 -3.230 -1.515 1.00 86.69 95 ASP A N 1
ATOM 752 C CA . ASP A 1 95 ? -13.746 -3.907 -2.687 1.00 86.69 95 ASP A CA 1
ATOM 753 C C . ASP A 1 95 ? -12.215 -4.007 -2.580 1.00 86.69 95 ASP A C 1
ATOM 755 O O . ASP A 1 95 ? -11.635 -5.049 -2.887 1.00 86.69 95 ASP A O 1
ATOM 759 N N . LEU A 1 96 ? -11.559 -2.955 -2.072 1.00 88.50 96 LEU A N 1
ATOM 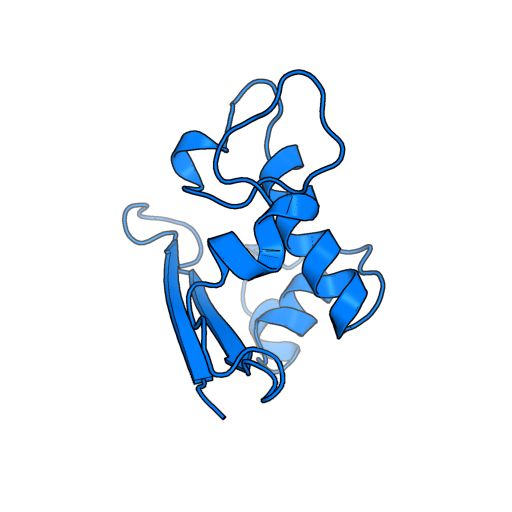760 C CA . LEU A 1 96 ? -10.118 -2.952 -1.806 1.00 88.50 96 LEU A CA 1
ATOM 761 C C . LEU A 1 96 ? -9.730 -4.023 -0.778 1.00 88.50 96 LEU A C 1
ATOM 763 O O . LEU A 1 96 ? -8.775 -4.769 -0.989 1.00 88.50 96 LEU A O 1
ATOM 767 N N . LEU A 1 97 ? -10.473 -4.118 0.325 1.00 87.44 97 LEU A N 1
ATOM 768 C CA . LEU A 1 97 ? -10.220 -5.110 1.369 1.00 87.44 97 LEU A CA 1
ATOM 769 C C . LEU A 1 97 ? -10.439 -6.537 0.873 1.00 87.44 97 LEU A C 1
ATOM 771 O O . LEU A 1 97 ? -9.603 -7.399 1.138 1.00 87.44 97 LEU A O 1
ATOM 775 N N . LYS A 1 98 ? -11.520 -6.790 0.128 1.00 85.06 98 LYS A N 1
ATOM 776 C CA . LYS A 1 98 ? -11.777 -8.097 -0.497 1.00 85.06 98 LYS A CA 1
ATOM 777 C C . LYS A 1 98 ? -10.637 -8.487 -1.437 1.00 85.06 98 LYS A C 1
ATOM 779 O O . LYS A 1 98 ? -10.130 -9.602 -1.369 1.00 85.06 98 LYS A O 1
ATOM 784 N N . LEU A 1 99 ? -10.180 -7.539 -2.255 1.00 87.06 99 LEU A N 1
ATOM 785 C CA . LEU A 1 99 ? -9.093 -7.764 -3.201 1.00 87.06 99 LEU A CA 1
ATOM 786 C C . LEU A 1 99 ? -7.760 -8.099 -2.517 1.00 87.06 99 LEU A C 1
ATOM 788 O O . LEU A 1 99 ? -7.024 -8.957 -3.004 1.00 87.06 99 LEU A O 1
ATOM 792 N N . LEU A 1 100 ? -7.427 -7.395 -1.432 1.00 86.38 100 LEU A N 1
ATOM 793 C CA . LEU A 1 100 ? -6.114 -7.486 -0.786 1.00 86.38 100 LEU A CA 1
ATOM 794 C C . LEU A 1 100 ? -6.029 -8.560 0.301 1.00 86.38 100 LEU A C 1
ATOM 796 O O . LEU A 1 100 ? -4.960 -9.133 0.493 1.00 86.38 100 LEU A O 1
ATOM 800 N N . SER A 1 101 ? -7.119 -8.823 1.025 1.00 82.62 101 SER A N 1
ATOM 801 C CA . SER A 1 101 ? -7.107 -9.765 2.152 1.00 82.62 101 SER A CA 1
ATOM 802 C C . SER A 1 101 ? -7.002 -11.220 1.704 1.00 82.62 101 SER A C 1
ATOM 804 O O . SER A 1 101 ? -6.443 -12.041 2.427 1.00 82.62 101 SER A O 1
ATOM 806 N N . GLY A 1 102 ? -7.549 -11.557 0.528 1.00 75.50 102 GLY A N 1
ATOM 807 C CA . GLY A 1 102 ? -7.706 -12.951 0.106 1.00 75.50 102 GLY A CA 1
ATOM 808 C C . GLY A 1 102 ? -8.541 -13.787 1.086 1.00 75.50 102 GLY A C 1
ATOM 809 O O . GLY A 1 102 ? -8.493 -15.013 1.023 1.00 75.50 102 GLY A O 1
ATOM 810 N N . CYS A 1 103 ? -9.250 -13.135 2.013 1.00 72.44 103 CYS A N 1
ATOM 811 C CA . CYS A 1 103 ? -10.151 -13.767 2.962 1.00 72.44 103 CYS A CA 1
ATOM 812 C C . CYS A 1 103 ? -11.535 -13.945 2.336 1.00 72.44 103 CYS A C 1
ATOM 814 O O . CYS A 1 103 ? -11.929 -13.172 1.460 1.00 72.44 103 CYS A O 1
ATOM 816 N N . ASP A 1 104 ? -12.284 -14.927 2.838 1.00 72.50 104 ASP A N 1
ATOM 817 C CA . ASP A 1 104 ? -13.696 -15.091 2.492 1.00 72.50 104 ASP A CA 1
ATOM 818 C C . ASP A 1 104 ? -14.489 -13.831 2.867 1.00 72.50 104 ASP A C 1
ATOM 820 O O . ASP A 1 104 ? -14.201 -13.182 3.881 1.00 72.50 104 ASP A O 1
ATOM 824 N N . GLU A 1 105 ? -15.495 -13.491 2.056 1.00 68.25 105 GLU A N 1
ATOM 825 C CA . GLU A 1 105 ? -16.270 -12.248 2.201 1.00 68.25 105 GLU A CA 1
ATOM 826 C C . GLU A 1 105 ? -16.863 -12.096 3.613 1.00 68.25 105 GLU A C 1
ATOM 828 O O . GLU A 1 105 ? -16.808 -11.016 4.205 1.00 68.25 105 GLU A O 1
ATOM 833 N N . ASP A 1 106 ? -17.293 -13.212 4.201 1.00 78.75 106 ASP A N 1
ATOM 834 C CA . ASP A 1 106 ? -17.933 -13.289 5.513 1.00 78.75 106 ASP A CA 1
ATOM 835 C C . ASP A 1 106 ? -16.993 -12.941 6.681 1.00 78.75 106 ASP A C 1
ATOM 837 O O . ASP A 1 106 ? -17.442 -12.721 7.809 1.00 78.75 106 ASP A O 1
ATOM 841 N N . VAL A 1 107 ? -15.669 -12.934 6.475 1.00 82.94 107 VAL A N 1
ATOM 842 C CA . VAL A 1 107 ? -14.710 -12.642 7.553 1.00 82.94 107 VAL A CA 1
ATOM 843 C C . VAL A 1 107 ? -14.772 -11.172 7.945 1.00 82.94 107 VAL A C 1
ATOM 845 O O . VAL A 1 107 ? -14.744 -10.864 9.136 1.00 82.94 107 VAL A O 1
ATOM 848 N N . LEU A 1 108 ? -14.879 -10.267 6.970 1.00 82.81 108 LEU A N 1
ATOM 849 C CA . LEU A 1 108 ? -14.927 -8.827 7.232 1.00 82.81 108 LEU A CA 1
ATOM 850 C C . LEU A 1 108 ? -16.245 -8.431 7.909 1.00 82.81 108 LEU A C 1
ATOM 852 O O . LEU A 1 108 ? -16.239 -7.599 8.814 1.00 82.81 108 LEU A O 1
ATOM 856 N N . GLU A 1 109 ? -17.349 -9.089 7.548 1.00 83.75 109 GLU A N 1
ATOM 857 C CA . GLU A 1 109 ? -18.681 -8.828 8.109 1.00 83.75 109 GLU A CA 1
ATOM 858 C C . GLU A 1 109 ? -18.790 -9.159 9.604 1.00 83.75 109 GLU A C 1
ATOM 860 O O . GLU A 1 109 ? -19.599 -8.556 10.313 1.00 83.75 109 GLU A O 1
ATOM 865 N N . LYS A 1 110 ? -17.942 -10.064 10.116 1.00 85.75 110 LYS A N 1
ATOM 866 C CA . LYS A 1 110 ? -17.885 -10.415 11.548 1.00 85.75 110 LYS A CA 1
ATOM 867 C C . LYS A 1 110 ? -17.420 -9.262 12.435 1.00 85.75 110 LYS A C 1
ATOM 869 O O . LYS A 1 110 ? -17.651 -9.304 13.643 1.00 85.75 110 LYS A O 1
ATOM 874 N N . TYR A 1 111 ? -16.751 -8.257 11.872 1.00 84.00 111 TYR A N 1
ATOM 875 C CA . TYR A 1 111 ? -16.205 -7.141 12.635 1.00 84.00 111 TYR A CA 1
ATOM 876 C C . TYR A 1 111 ? -17.035 -5.874 12.397 1.00 84.00 111 TYR A C 1
ATOM 878 O O . TYR A 1 111 ? -17.033 -5.350 11.281 1.00 84.00 111 TYR A O 1
ATOM 886 N N . PRO A 1 112 ? -17.667 -5.304 13.445 1.00 85.00 112 PRO A N 1
ATOM 887 C CA . PRO A 1 112 ? -18.522 -4.120 13.314 1.00 85.00 112 PRO A CA 1
ATOM 888 C C . PRO A 1 112 ? -17.849 -2.918 12.644 1.00 85.00 112 PRO A C 1
ATOM 890 O O . PRO A 1 112 ? -18.519 -2.098 12.028 1.00 85.00 112 PRO A O 1
ATOM 893 N N . TRP A 1 113 ? -16.520 -2.809 12.731 1.00 81.81 113 TRP A N 1
ATOM 894 C CA . TRP A 1 113 ? -15.787 -1.679 12.159 1.00 81.81 113 TRP A CA 1
ATOM 895 C C . TRP A 1 113 ? -15.832 -1.636 10.607 1.00 81.81 113 TRP A C 1
ATOM 897 O O . TRP A 1 113 ? -15.588 -0.577 10.040 1.00 81.81 113 TRP A O 1
ATOM 907 N N . TYR A 1 114 ? -16.139 -2.755 9.922 1.00 82.12 114 TYR A N 1
ATOM 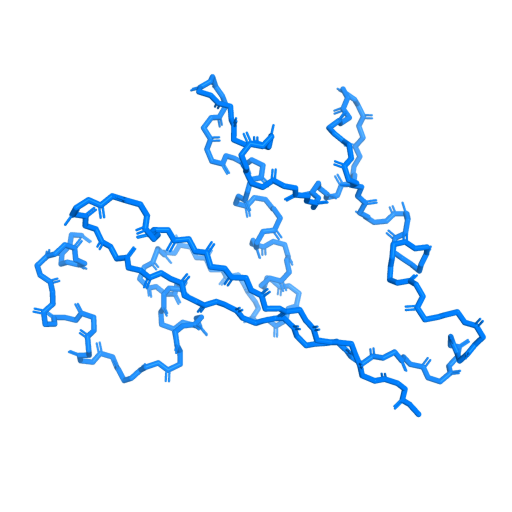908 C CA . TYR A 1 114 ? -16.210 -2.836 8.449 1.00 82.12 114 TYR A CA 1
ATOM 909 C C . TYR A 1 114 ? -17.655 -2.747 7.916 1.00 82.12 114 TYR A C 1
ATOM 911 O O . TYR A 1 114 ? -17.858 -2.860 6.712 1.00 82.12 114 TYR A O 1
ATOM 919 N N . GLN A 1 115 ? -18.662 -2.570 8.780 1.00 78.38 115 GLN A N 1
ATOM 920 C CA . GLN A 1 115 ? -20.087 -2.582 8.400 1.00 78.38 115 GLN A CA 1
ATOM 921 C C . GLN A 1 115 ? -20.636 -1.204 7.964 1.00 78.38 115 GLN A C 1
ATOM 923 O O . GLN A 1 115 ? -21.852 -1.034 7.869 1.00 78.38 115 GLN A O 1
ATOM 928 N N . GLY A 1 116 ? -19.758 -0.217 7.756 1.00 64.19 116 GLY A N 1
ATOM 929 C CA . GLY A 1 116 ? -20.099 1.166 7.393 1.00 64.19 116 GLY A CA 1
ATOM 930 C C . GLY A 1 116 ? -20.004 1.467 5.904 1.00 64.19 116 GLY A C 1
ATOM 931 O O . GLY A 1 116 ? -19.178 0.826 5.216 1.00 64.19 116 GLY A O 1
#

Solvent-accessible surface area (backbone atoms only — not comparable to full-atom values): 7518 Å² total; per-residue (Å²): 118,59,75,50,74,49,74,54,75,46,50,85,79,58,96,72,81,71,72,45,78,50,74,49,79,46,75,48,58,69,94,43,72,90,57,88,52,63,68,71,77,37,49,88,52,38,33,70,60,90,63,98,75,77,92,48,42,50,55,63,61,63,79,77,62,49,35,91,91,66,43,60,51,57,60,48,55,35,54,53,53,56,40,32,77,77,76,42,88,75,90,47,71,67,60,46,48,52,70,72,65,75,54,64,77,70,64,53,69,74,39,76,90,65,74,117

Foldseek 3Di:
DDKDKDKDWDDPPDPDDDTDIAMDIDDDPPVCVVDPDPCVVCVQAEDCDDDPDDNHQHDHDPVVVADPVVHCVSVCSNVQVVCCVPPRGDDDPLVVCVVGVVDDSVVQVVDPVSVD

pLDDT: mean 88.01, std 5.62, range [64.19, 94.75]

Secondary structure (DSSP, 8-state):
--EEEEEEEE-SS-SSS--EEEEEEEE--GGGTT---HHHHTTTTEESS--SS--SEE-S-HHHH-BTTTBTHHHHHHHHHHHHHHH----SHHHHHHHHH---HHHHHTSGGG--

Nearest PDB structures (foldseek):
  7r1c-assembly1_N  TM=3.241E-01  e=3.999E+00  Priestia megaterium NBRC 15308 = ATCC 14581

Sequence (116 aa):
MPIIAGIDEAGYGPTLGPFVLSKVVMEIPDKYHHDTNIWHLLKDAVSEKIQKRGNRIIVGDSKKLYQQKTGLKMLEEAVLSFIWYTKGPVTKFTDLLKLLSGCDEDVLEKYPWYQG

Radius of gyration: 16.38 Å; Cα contacts (8 Å, |Δi|>4): 107; chains: 1; bounding box: 42×35×42 Å

Mean predicted aligned error: 5.03 Å